Protein AF-A0A949NNX2-F1 (afdb_monomer_lite)

Foldseek 3Di:
DPPQDPLNLVLLVVLCVVLVHDSQLLVLLVVCVVVVHDLVCCQPPVCVSNVNDHSVSSVSSVVSSVVSVVVVD

pLDDT: mean 93.88, std 9.71, range [46.12, 98.75]

Secondary structure (DSSP, 8-state):
-PPPPHHHHHHHHHHHHHHT--HHHHHHHHHHHHTT--HHHHHHH-TTTTTS--HHHHHHHHHHHHHHHHH--

Sequence (73 aa):
MSEISPAAEHNLIQIASELGISLGQVRSTADLLEEGSTVPFIARYRKEATGSLDEVAVIAIRDRLTQLKELDA

Radius of gyration: 11.42 Å; chains: 1; bounding box: 26×26×21 Å

Structure (mmCIF, N/CA/C/O backbone):
data_AF-A0A949NNX2-F1
#
_entry.id   AF-A0A949NNX2-F1
#
loop_
_atom_site.group_PDB
_atom_site.id
_atom_site.type_symbol
_atom_site.label_atom_id
_atom_site.label_alt_id
_atom_site.label_comp_id
_atom_site.label_asym_id
_atom_site.label_entity_id
_atom_site.label_seq_id
_atom_site.pdbx_PDB_ins_code
_atom_site.Cartn_x
_atom_site.Cartn_y
_atom_site.Cartn_z
_atom_site.occupancy
_atom_site.B_iso_or_equiv
_atom_site.auth_seq_id
_atom_site.auth_comp_id
_atom_site.auth_asym_id
_atom_site.auth_atom_id
_atom_site.pdbx_PDB_model_num
ATOM 1 N N . MET A 1 1 ? 10.924 15.634 5.284 1.00 46.12 1 MET A N 1
ATOM 2 C CA . MET A 1 1 ? 9.836 14.798 5.825 1.00 46.12 1 MET A CA 1
ATOM 3 C C . MET A 1 1 ? 8.592 15.653 5.810 1.00 46.12 1 MET A C 1
ATOM 5 O O . MET A 1 1 ? 8.504 16.562 6.621 1.00 46.12 1 MET A O 1
ATOM 9 N N . SER A 1 2 ? 7.736 15.469 4.804 1.00 54.66 2 SER A N 1
ATOM 10 C CA . SER A 1 2 ? 6.439 16.150 4.764 1.00 54.66 2 SER A CA 1
ATOM 11 C C . SER A 1 2 ? 5.611 15.644 5.946 1.00 54.66 2 SER A C 1
ATOM 13 O O . SER A 1 2 ? 5.614 14.439 6.201 1.00 54.66 2 SER A O 1
ATOM 15 N N . GLU A 1 3 ? 4.967 16.531 6.700 1.00 68.75 3 GLU A N 1
ATOM 16 C CA . GLU A 1 3 ? 4.007 16.109 7.721 1.00 68.75 3 GLU A CA 1
ATOM 17 C C . GLU A 1 3 ? 2.847 15.384 7.031 1.00 68.75 3 GLU A C 1
ATOM 19 O O . GLU A 1 3 ? 2.151 15.956 6.191 1.00 68.75 3 GLU A O 1
ATOM 24 N N . ILE A 1 4 ? 2.659 14.106 7.360 1.00 69.81 4 ILE A N 1
ATOM 25 C CA . ILE A 1 4 ? 1.494 13.346 6.907 1.00 69.81 4 ILE A CA 1
ATOM 26 C C . ILE A 1 4 ? 0.273 13.951 7.596 1.00 69.81 4 ILE A C 1
ATOM 28 O O . ILE A 1 4 ? 0.246 14.091 8.820 1.00 69.81 4 ILE A O 1
ATOM 32 N N . SER A 1 5 ? -0.731 14.338 6.809 1.00 81.31 5 SER A N 1
ATOM 33 C CA . SER A 1 5 ? -1.958 14.896 7.367 1.00 81.31 5 SER A CA 1
ATOM 34 C C . SER A 1 5 ? -2.673 13.853 8.244 1.00 81.31 5 SER A C 1
ATOM 36 O O . SER A 1 5 ? -2.604 12.655 7.955 1.00 81.31 5 SER A O 1
ATOM 38 N N . PRO A 1 6 ? -3.416 14.267 9.289 1.00 83.38 6 PRO A N 1
ATOM 39 C CA . PRO A 1 6 ? -4.172 13.329 10.122 1.00 83.38 6 PRO A CA 1
ATOM 40 C C . PRO A 1 6 ? -5.145 12.439 9.329 1.00 83.38 6 PRO A C 1
ATOM 42 O O . PRO A 1 6 ? -5.337 11.279 9.684 1.00 83.38 6 PRO A O 1
ATOM 45 N N . ALA A 1 7 ? -5.718 12.960 8.238 1.00 84.25 7 ALA A N 1
ATOM 46 C CA . ALA A 1 7 ? -6.578 12.197 7.332 1.00 84.25 7 ALA A CA 1
ATOM 47 C C . ALA A 1 7 ? -5.798 11.103 6.582 1.00 84.25 7 ALA A C 1
ATOM 49 O O . ALA A 1 7 ? -6.221 9.950 6.543 1.00 84.25 7 ALA A O 1
ATOM 50 N N . ALA A 1 8 ? -4.606 11.424 6.069 1.00 87.50 8 ALA A N 1
ATOM 51 C CA . ALA A 1 8 ? -3.760 10.441 5.401 1.00 87.50 8 ALA A CA 1
ATOM 52 C C . ALA A 1 8 ? -3.321 9.322 6.361 1.00 87.50 8 ALA A C 1
ATOM 54 O O . ALA A 1 8 ? -3.369 8.152 5.992 1.00 87.50 8 ALA A O 1
ATOM 55 N N . GLU A 1 9 ? -2.971 9.653 7.607 1.00 92.06 9 GLU A N 1
ATOM 56 C CA . GLU A 1 9 ? -2.637 8.648 8.625 1.00 92.06 9 GLU A CA 1
ATOM 57 C C . GLU A 1 9 ? -3.829 7.727 8.936 1.00 92.06 9 GLU A C 1
ATOM 59 O O . GLU A 1 9 ? -3.671 6.506 9.010 1.00 92.06 9 GLU A O 1
ATOM 64 N N . HIS A 1 10 ? -5.033 8.296 9.059 1.00 95.00 10 HIS A N 1
ATOM 65 C CA . HIS A 1 10 ? -6.259 7.524 9.257 1.00 95.00 10 HIS A CA 1
ATOM 66 C C . HIS A 1 10 ? -6.501 6.527 8.113 1.00 95.00 10 HIS A C 1
ATOM 68 O O . HIS A 1 10 ? -6.777 5.353 8.371 1.00 95.00 10 HIS A O 1
ATOM 74 N N . ASN A 1 11 ? -6.301 6.956 6.865 1.00 96.25 11 ASN A N 1
ATOM 75 C CA . ASN A 1 11 ? -6.467 6.105 5.687 1.00 96.25 11 ASN A CA 1
ATOM 76 C C . ASN A 1 11 ? -5.506 4.910 5.690 1.00 96.25 11 ASN A C 1
ATOM 78 O O . ASN A 1 11 ? -5.921 3.789 5.397 1.00 96.25 11 ASN A O 1
ATOM 82 N N . LEU A 1 12 ? -4.238 5.106 6.074 1.00 97.50 12 LEU A N 1
ATOM 83 C CA . LEU A 1 12 ? -3.271 4.003 6.165 1.00 97.50 12 LEU A CA 1
ATOM 84 C C . LEU A 1 12 ? -3.691 2.959 7.212 1.00 97.50 12 LEU A C 1
ATOM 86 O O . LEU A 1 12 ? -3.579 1.756 6.965 1.00 97.50 12 LEU A O 1
ATOM 90 N N . ILE A 1 13 ? -4.199 3.408 8.365 1.00 97.88 13 ILE A N 1
ATOM 91 C CA . ILE A 1 13 ? -4.699 2.529 9.433 1.00 97.88 13 ILE A CA 1
ATOM 92 C C . ILE A 1 13 ? -5.925 1.745 8.958 1.00 97.88 13 ILE A C 1
ATOM 94 O O . ILE A 1 13 ? -6.006 0.534 9.180 1.00 97.88 13 ILE A O 1
ATOM 98 N N . GLN A 1 14 ? -6.855 2.412 8.273 1.00 97.94 14 GLN A N 1
ATOM 99 C CA . GLN A 1 14 ? -8.041 1.772 7.717 1.00 97.94 14 GLN A CA 1
ATOM 100 C C . GLN A 1 14 ? -7.666 0.689 6.695 1.00 97.94 14 GLN A C 1
ATOM 102 O O . GLN A 1 14 ? -8.133 -0.443 6.814 1.00 97.94 14 GLN A O 1
ATOM 107 N N . ILE A 1 15 ? -6.768 0.988 5.751 1.00 98.25 15 ILE A N 1
ATOM 108 C CA . ILE A 1 15 ? -6.306 0.023 4.739 1.00 98.25 15 ILE A CA 1
ATOM 109 C C . ILE A 1 15 ? -5.639 -1.190 5.394 1.00 98.25 15 ILE A C 1
ATOM 111 O O . ILE A 1 15 ? -5.913 -2.326 5.009 1.00 98.25 15 ILE A O 1
ATOM 115 N N . ALA A 1 16 ? -4.786 -0.968 6.398 1.00 98.44 16 ALA A N 1
ATOM 116 C CA . ALA A 1 16 ? -4.128 -2.051 7.127 1.00 98.44 16 ALA A CA 1
ATOM 117 C C . ALA A 1 16 ? -5.153 -2.998 7.772 1.00 98.44 16 ALA A C 1
ATOM 119 O O . ALA A 1 16 ? -5.050 -4.220 7.640 1.00 98.44 16 ALA A O 1
ATOM 120 N N . SER A 1 17 ? -6.183 -2.429 8.405 1.00 98.38 17 SER A N 1
ATOM 121 C CA . SER A 1 17 ? -7.272 -3.194 9.012 1.00 98.38 17 SER A CA 1
ATOM 122 C C . SER A 1 17 ? -8.119 -3.947 7.981 1.00 98.38 17 SER A C 1
ATOM 124 O O . SER A 1 17 ? -8.487 -5.091 8.230 1.00 98.38 17 SER A O 1
ATOM 126 N N . GLU A 1 18 ? -8.451 -3.328 6.846 1.00 98.19 18 GLU A N 1
ATOM 127 C CA . GLU A 1 18 ? -9.295 -3.924 5.799 1.00 98.19 18 GLU A CA 1
ATOM 128 C C . GLU A 1 18 ? -8.595 -5.069 5.059 1.00 98.19 18 GLU A C 1
ATOM 130 O O . GLU A 1 18 ? -9.223 -6.079 4.745 1.00 98.19 18 GLU A O 1
ATOM 135 N N . LEU A 1 19 ? -7.297 -4.918 4.785 1.00 97.94 19 LEU A N 1
ATOM 136 C CA . LEU A 1 19 ? -6.509 -5.889 4.023 1.00 97.94 19 LEU A CA 1
ATOM 137 C C . LEU A 1 19 ? -5.840 -6.953 4.905 1.00 97.94 19 LEU A C 1
ATOM 139 O O . LEU A 1 19 ? -5.249 -7.895 4.380 1.00 97.94 19 LEU A O 1
ATOM 143 N N . GLY A 1 20 ? -5.917 -6.822 6.233 1.00 97.88 20 GLY A N 1
ATOM 144 C CA . GLY A 1 20 ? -5.324 -7.779 7.171 1.00 97.88 20 GLY A CA 1
ATOM 145 C C . GLY A 1 20 ? -3.793 -7.815 7.121 1.00 97.88 20 GLY A C 1
ATOM 146 O O . GLY A 1 20 ? -3.193 -8.867 7.337 1.00 97.88 20 GLY A O 1
ATOM 147 N N . ILE A 1 21 ? -3.158 -6.679 6.826 1.00 97.38 21 ILE A N 1
ATOM 148 C CA . ILE A 1 21 ? -1.699 -6.520 6.740 1.00 97.38 21 ILE A CA 1
ATOM 149 C C . ILE A 1 21 ? -1.227 -5.432 7.701 1.00 97.38 21 ILE A C 1
ATOM 151 O O . ILE A 1 21 ? -2.014 -4.630 8.199 1.00 97.38 21 ILE A O 1
ATOM 155 N N . SER A 1 22 ? 0.070 -5.392 8.001 1.00 98.12 22 SER A N 1
ATOM 156 C CA . SER A 1 22 ? 0.566 -4.425 8.981 1.00 98.12 22 SER A CA 1
ATOM 157 C C . SER A 1 22 ? 0.593 -2.996 8.429 1.00 98.12 22 SER A C 1
ATOM 159 O O . SER A 1 22 ? 0.876 -2.765 7.251 1.00 98.12 22 SER A O 1
ATOM 161 N N . LEU A 1 23 ? 0.391 -2.017 9.317 1.00 97.88 23 LEU A N 1
ATOM 162 C CA . LEU A 1 23 ? 0.486 -0.592 8.984 1.00 97.88 23 LEU A CA 1
ATOM 163 C C . LEU A 1 23 ? 1.835 -0.228 8.344 1.00 97.88 23 LEU A C 1
ATOM 165 O O . LEU A 1 23 ? 1.881 0.599 7.439 1.00 97.88 23 LEU A O 1
ATOM 169 N N . GLY A 1 24 ? 2.928 -0.866 8.777 1.00 97.56 24 GLY A N 1
ATOM 170 C CA . GLY A 1 24 ? 4.253 -0.658 8.190 1.00 97.56 24 GLY A CA 1
ATOM 171 C C . GLY A 1 24 ? 4.308 -1.049 6.713 1.00 97.56 24 GLY A C 1
ATOM 172 O O . GLY A 1 24 ? 4.831 -0.292 5.905 1.00 97.56 24 GLY A O 1
ATOM 173 N N . GLN A 1 25 ? 3.697 -2.176 6.336 1.00 98.44 25 GLN A N 1
ATOM 174 C CA . GLN A 1 25 ? 3.654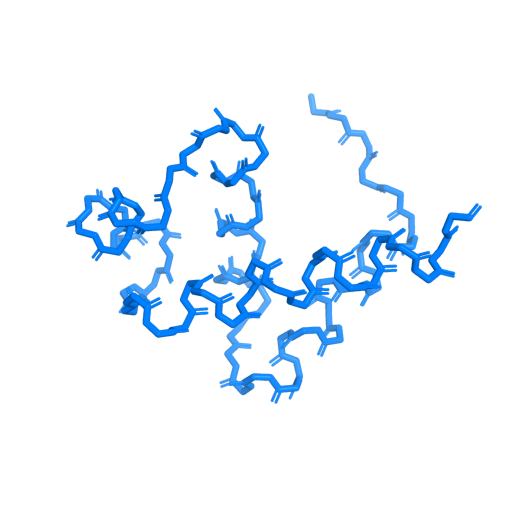 -2.619 4.939 1.00 98.44 25 GLN A CA 1
ATOM 175 C C . GLN A 1 25 ? 2.814 -1.681 4.069 1.00 98.44 25 GLN A C 1
ATOM 177 O O . GLN A 1 25 ? 3.210 -1.373 2.943 1.00 98.44 25 GLN A O 1
ATOM 182 N N . VAL A 1 26 ? 1.684 -1.194 4.596 1.00 98.38 26 VAL A N 1
ATOM 183 C CA . VAL A 1 26 ? 0.844 -0.202 3.907 1.00 98.38 26 VAL A CA 1
ATOM 184 C C . VAL A 1 26 ? 1.611 1.101 3.716 1.00 98.38 26 VAL A C 1
ATOM 186 O O . VAL A 1 26 ? 1.677 1.591 2.593 1.00 98.38 26 VAL A O 1
ATOM 189 N N . ARG A 1 27 ? 2.246 1.621 4.775 1.00 97.81 27 ARG A N 1
ATOM 190 C CA . ARG A 1 27 ? 3.033 2.859 4.721 1.00 97.81 27 ARG A CA 1
ATOM 191 C C . ARG A 1 27 ? 4.176 2.756 3.717 1.00 97.81 27 ARG A C 1
ATOM 193 O O . ARG A 1 27 ? 4.237 3.562 2.803 1.00 97.81 27 ARG A O 1
ATOM 200 N N . SER A 1 28 ? 5.016 1.726 3.811 1.00 98.00 28 SER A N 1
ATOM 201 C CA . SER A 1 28 ? 6.135 1.555 2.877 1.00 98.00 28 SER A CA 1
ATOM 202 C C . SER A 1 28 ? 5.672 1.390 1.430 1.00 98.00 28 SER A C 1
ATOM 204 O O . SER A 1 28 ? 6.339 1.860 0.514 1.00 98.00 28 SER A O 1
ATOM 206 N N . THR A 1 29 ? 4.523 0.749 1.200 1.00 98.31 29 THR A N 1
ATOM 207 C CA . THR A 1 29 ? 3.940 0.661 -0.146 1.00 98.31 29 THR A CA 1
ATOM 208 C C . THR A 1 29 ? 3.414 2.016 -0.621 1.00 98.31 29 THR A C 1
ATOM 210 O O . THR A 1 29 ? 3.650 2.375 -1.771 1.00 98.31 29 THR A O 1
ATOM 213 N N . ALA A 1 30 ? 2.738 2.777 0.245 1.00 97.62 30 ALA A N 1
ATOM 214 C CA . ALA A 1 30 ? 2.246 4.118 -0.060 1.00 97.62 30 ALA A CA 1
ATOM 215 C C . ALA A 1 30 ? 3.395 5.074 -0.415 1.00 97.62 30 ALA A C 1
ATOM 217 O O . ALA A 1 30 ? 3.327 5.722 -1.456 1.00 97.62 30 ALA A O 1
ATOM 218 N N . ASP A 1 31 ? 4.471 5.073 0.378 1.00 97.25 31 ASP A N 1
ATOM 219 C CA . ASP A 1 31 ? 5.667 5.890 0.145 1.00 97.25 31 ASP A CA 1
ATOM 220 C C . ASP A 1 31 ? 6.293 5.560 -1.223 1.00 97.25 31 ASP A C 1
ATOM 222 O O . ASP A 1 31 ? 6.550 6.444 -2.035 1.00 97.25 31 ASP A O 1
ATOM 226 N N . LEU A 1 32 ? 6.458 4.270 -1.543 1.00 98.00 32 LEU A N 1
ATOM 227 C CA . LEU A 1 32 ? 7.005 3.839 -2.835 1.00 98.00 32 LEU A CA 1
ATOM 228 C C . LEU A 1 32 ? 6.123 4.261 -4.020 1.00 98.00 32 LEU A C 1
ATOM 230 O O . LEU A 1 32 ? 6.648 4.613 -5.079 1.00 98.00 32 LEU A O 1
ATOM 234 N N . LEU A 1 33 ? 4.796 4.197 -3.871 1.00 97.69 33 LEU A N 1
ATOM 235 C CA . LEU A 1 33 ? 3.846 4.642 -4.894 1.00 97.69 33 LEU A CA 1
ATOM 236 C C . LEU A 1 33 ? 3.894 6.167 -5.073 1.00 97.69 33 LEU A C 1
ATOM 238 O O . LEU A 1 33 ? 3.841 6.641 -6.207 1.00 97.69 33 LEU A O 1
ATOM 242 N N . GLU A 1 34 ? 4.033 6.927 -3.985 1.00 96.00 34 GLU A N 1
ATOM 243 C CA . GLU A 1 34 ? 4.201 8.386 -4.014 1.00 96.00 34 GLU A CA 1
ATOM 244 C C . GLU A 1 34 ? 5.521 8.797 -4.686 1.00 96.00 34 GLU A C 1
ATOM 246 O O . GLU A 1 34 ? 5.550 9.743 -5.472 1.00 96.00 34 GLU A O 1
ATOM 251 N N . GLU A 1 35 ? 6.590 8.023 -4.482 1.00 96.75 35 GLU A N 1
ATOM 252 C CA . GLU A 1 35 ? 7.870 8.158 -5.192 1.00 96.75 35 GLU A CA 1
ATOM 253 C C . GLU A 1 35 ? 7.792 7.774 -6.687 1.00 96.75 35 GLU A C 1
ATOM 255 O O . GLU A 1 35 ? 8.775 7.907 -7.421 1.00 96.75 35 GLU A O 1
ATOM 260 N N . GLY A 1 36 ? 6.639 7.294 -7.166 1.00 97.31 36 GLY A N 1
ATOM 261 C CA . GLY A 1 36 ? 6.408 6.927 -8.565 1.00 97.31 36 GLY A CA 1
ATOM 262 C C . GLY A 1 36 ? 6.798 5.491 -8.922 1.00 97.31 36 GLY A C 1
ATOM 263 O O . GLY A 1 36 ? 6.844 5.140 -10.105 1.00 97.31 36 GLY A O 1
ATOM 264 N N . SER A 1 37 ? 7.070 4.631 -7.933 1.00 98.00 37 SER A N 1
ATOM 265 C CA . SER A 1 37 ? 7.281 3.204 -8.188 1.00 98.00 37 SER A CA 1
ATOM 266 C C . SER A 1 37 ? 5.999 2.553 -8.710 1.00 98.00 37 SER A C 1
ATOM 268 O O . SER A 1 37 ? 4.896 2.827 -8.244 1.00 98.00 37 SER A O 1
ATOM 270 N N . THR A 1 38 ? 6.131 1.633 -9.665 1.00 98.25 38 THR A N 1
ATOM 271 C CA . THR A 1 38 ? 4.983 0.901 -10.221 1.00 98.25 38 THR A CA 1
ATOM 272 C C . THR A 1 38 ? 4.708 -0.383 -9.442 1.00 98.25 38 THR A C 1
ATOM 274 O O . THR A 1 38 ? 5.620 -0.973 -8.862 1.00 98.25 38 THR A O 1
ATOM 277 N N . VAL A 1 39 ? 3.468 -0.879 -9.483 1.00 98.06 39 VAL A N 1
ATOM 278 C CA . VAL A 1 39 ? 3.088 -2.145 -8.826 1.00 98.06 39 VAL A CA 1
ATOM 279 C C . VAL A 1 39 ? 4.015 -3.313 -9.220 1.00 98.06 39 VAL A C 1
ATOM 281 O O . VAL A 1 39 ? 4.559 -3.945 -8.309 1.00 98.06 39 VAL A O 1
ATOM 284 N N . PRO A 1 40 ? 4.300 -3.583 -10.518 1.00 97.62 40 PRO A N 1
ATOM 285 C CA . PRO A 1 40 ? 5.170 -4.701 -10.880 1.00 97.62 40 PRO A CA 1
ATOM 286 C C . PRO A 1 40 ? 6.606 -4.518 -10.381 1.00 97.62 40 PRO A C 1
ATOM 288 O O . PRO A 1 40 ? 7.301 -5.501 -10.127 1.00 97.62 40 PRO A O 1
ATOM 291 N N . PHE A 1 41 ? 7.066 -3.268 -10.249 1.00 98.31 41 PHE A N 1
ATOM 292 C CA . PHE A 1 41 ? 8.382 -2.967 -9.699 1.00 98.31 41 PHE A CA 1
ATOM 293 C C . PHE A 1 41 ? 8.427 -3.231 -8.190 1.00 98.31 41 PHE A C 1
ATOM 295 O O . PHE A 1 41 ? 9.331 -3.920 -7.719 1.00 98.31 41 PHE A O 1
ATOM 302 N N . ILE A 1 42 ? 7.437 -2.749 -7.435 1.00 98.44 42 ILE A N 1
ATOM 303 C CA . ILE A 1 42 ? 7.362 -2.930 -5.980 1.00 98.44 42 ILE A CA 1
ATOM 304 C C . ILE A 1 42 ? 7.305 -4.424 -5.630 1.00 98.44 42 ILE A C 1
ATOM 306 O O . ILE A 1 42 ? 8.151 -4.911 -4.876 1.00 98.44 42 ILE A O 1
ATOM 310 N N . ALA A 1 43 ? 6.387 -5.173 -6.248 1.00 97.44 43 ALA A N 1
ATOM 311 C CA . ALA A 1 43 ? 6.181 -6.596 -5.970 1.00 97.44 43 ALA A CA 1
ATOM 312 C C . ALA A 1 43 ? 7.406 -7.477 -6.294 1.00 97.44 43 ALA A C 1
ATOM 314 O O . ALA A 1 43 ? 7.600 -8.542 -5.699 1.00 97.44 43 ALA A O 1
ATOM 315 N N . ARG A 1 44 ? 8.256 -7.049 -7.240 1.00 97.38 44 ARG A N 1
ATOM 316 C CA . ARG A 1 44 ? 9.457 -7.796 -7.654 1.00 97.38 44 ARG A CA 1
ATOM 317 C C . ARG A 1 44 ? 10.724 -7.359 -6.928 1.00 97.38 44 ARG A C 1
ATOM 319 O O . ARG A 1 44 ? 11.514 -8.221 -6.554 1.00 97.38 44 ARG A O 1
ATOM 326 N N . TYR A 1 45 ? 10.918 -6.057 -6.729 1.00 97.88 45 TYR A N 1
ATOM 327 C CA . TYR A 1 45 ? 12.209 -5.485 -6.326 1.00 97.88 45 TYR A CA 1
ATOM 328 C C . TYR A 1 45 ? 12.191 -4.793 -4.956 1.00 97.88 45 TYR A C 1
ATOM 330 O O . TYR A 1 45 ? 13.250 -4.421 -4.455 1.00 97.88 45 TYR A O 1
ATOM 338 N N . ARG A 1 46 ? 11.022 -4.627 -4.321 1.00 97.38 46 ARG A N 1
ATOM 339 C CA . ARG A 1 46 ? 10.873 -3.975 -3.004 1.00 97.38 46 ARG A CA 1
ATOM 340 C C . ARG A 1 46 ? 10.249 -4.893 -1.952 1.00 97.38 46 ARG A C 1
ATOM 342 O O . ARG A 1 46 ? 9.579 -4.429 -1.033 1.00 97.38 46 ARG A O 1
ATOM 349 N N . LYS A 1 47 ? 10.501 -6.202 -2.053 1.00 94.38 47 LYS A N 1
ATOM 350 C CA . LYS A 1 47 ? 9.982 -7.191 -1.095 1.00 94.38 47 LYS A CA 1
ATOM 351 C C . LYS A 1 47 ? 10.429 -6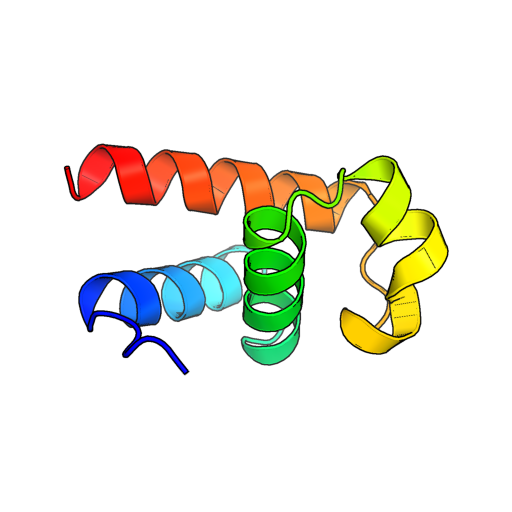.907 0.333 1.00 94.38 47 LYS A C 1
ATOM 353 O O . LYS A 1 47 ? 9.600 -6.891 1.224 1.00 94.38 47 LYS A O 1
ATOM 358 N N . GLU A 1 48 ? 11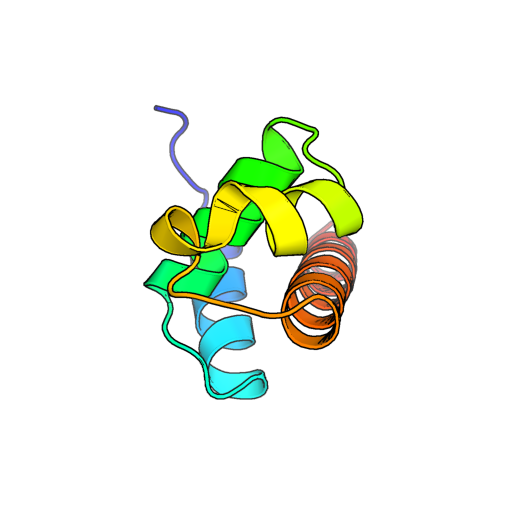.703 -6.616 0.565 1.00 96.06 48 GLU A N 1
ATOM 359 C CA . GLU A 1 48 ? 12.187 -6.332 1.924 1.00 96.06 48 GLU A CA 1
ATOM 360 C C . GLU A 1 48 ? 11.528 -5.080 2.518 1.00 96.06 48 GLU A C 1
ATOM 362 O O . GLU A 1 48 ? 11.043 -5.117 3.645 1.00 96.06 48 GLU A O 1
ATOM 367 N N . ALA A 1 49 ? 11.417 -4.011 1.723 1.00 95.06 49 ALA A N 1
ATOM 368 C CA . ALA A 1 49 ? 10.789 -2.760 2.144 1.00 95.06 49 ALA A CA 1
ATOM 369 C C . ALA A 1 49 ? 9.291 -2.917 2.457 1.00 95.06 49 ALA A C 1
ATOM 371 O O . ALA A 1 49 ? 8.773 -2.241 3.335 1.00 95.06 49 ALA A O 1
ATOM 372 N N . THR A 1 50 ? 8.593 -3.817 1.762 1.00 97.00 50 THR A N 1
ATOM 373 C CA . THR A 1 50 ? 7.147 -4.038 1.926 1.00 97.00 50 THR A CA 1
ATOM 374 C C . THR A 1 50 ? 6.812 -5.238 2.811 1.00 97.00 50 THR A C 1
ATOM 376 O O . THR A 1 50 ? 5.653 -5.623 2.894 1.00 97.00 50 THR A O 1
ATOM 379 N N . GLY A 1 51 ? 7.780 -5.889 3.463 1.00 96.00 51 GLY A N 1
ATOM 380 C CA . GLY A 1 51 ? 7.505 -7.111 4.233 1.00 96.00 51 GLY A CA 1
ATOM 381 C C . GLY A 1 51 ? 7.018 -8.286 3.369 1.00 96.00 51 GLY A C 1
ATOM 382 O O . GLY A 1 51 ? 6.189 -9.078 3.799 1.00 96.00 51 GLY A O 1
ATOM 383 N N . SER A 1 52 ? 7.541 -8.395 2.149 1.00 96.69 52 SER A N 1
ATOM 384 C CA . SER A 1 52 ? 7.288 -9.442 1.151 1.00 96.69 52 SER A CA 1
ATOM 385 C C . SER A 1 52 ? 5.866 -9.493 0.588 1.00 96.69 52 SER A C 1
ATOM 387 O O . SER A 1 52 ? 5.396 -10.574 0.234 1.00 96.69 52 SER A O 1
ATOM 389 N N . LEU A 1 53 ? 5.202 -8.340 0.451 1.00 98.06 53 LEU A N 1
ATOM 390 C CA . LEU A 1 53 ? 3.929 -8.266 -0.270 1.00 98.06 53 LEU A CA 1
ATOM 391 C C . LEU A 1 53 ? 4.083 -8.721 -1.728 1.00 98.06 53 LEU A C 1
ATOM 393 O O . LEU A 1 53 ? 5.090 -8.447 -2.389 1.00 98.06 53 LEU A O 1
ATOM 397 N N . ASP A 1 54 ? 3.061 -9.414 -2.223 1.00 98.00 54 ASP A N 1
ATOM 398 C CA . ASP A 1 54 ? 2.950 -9.792 -3.625 1.00 98.00 54 ASP A CA 1
ATOM 399 C C . ASP A 1 54 ? 2.223 -8.718 -4.450 1.00 98.00 54 ASP A C 1
ATOM 401 O O . ASP A 1 54 ? 1.782 -7.684 -3.948 1.00 98.00 54 ASP A O 1
ATOM 405 N N . GLU A 1 55 ? 2.124 -8.955 -5.756 1.00 98.06 55 GLU A N 1
ATOM 406 C CA . GLU A 1 55 ? 1.495 -8.017 -6.687 1.00 98.06 55 GLU A CA 1
ATOM 407 C C . GLU A 1 55 ? 0.017 -7.769 -6.358 1.00 98.06 55 GLU A C 1
ATOM 409 O O . GLU A 1 55 ? -0.445 -6.637 -6.477 1.00 98.06 55 GLU A O 1
ATOM 414 N N . VAL A 1 56 ? -0.706 -8.786 -5.879 1.00 98.44 56 VAL A N 1
ATOM 415 C CA . VAL A 1 56 ? -2.127 -8.668 -5.526 1.00 98.44 56 VAL A CA 1
ATOM 416 C C . VAL A 1 56 ? -2.304 -7.734 -4.332 1.00 98.44 56 VAL A C 1
ATOM 418 O O . VAL A 1 56 ? -3.137 -6.828 -4.382 1.00 98.44 56 VAL A O 1
ATOM 421 N N . ALA A 1 57 ? -1.491 -7.894 -3.287 1.00 98.38 57 ALA A N 1
ATOM 422 C CA . ALA A 1 57 ? -1.549 -7.028 -2.116 1.00 98.38 57 ALA A CA 1
ATOM 423 C C . ALA A 1 57 ? -1.148 -5.579 -2.442 1.00 98.38 57 ALA A C 1
ATOM 425 O O . ALA A 1 57 ? -1.798 -4.640 -1.984 1.00 98.38 57 ALA A O 1
ATOM 426 N N . VAL A 1 58 ? -0.121 -5.379 -3.276 1.00 98.56 58 VAL A N 1
ATOM 427 C CA . VAL A 1 58 ? 0.304 -4.032 -3.699 1.00 98.56 58 VAL A CA 1
ATOM 428 C C . VAL A 1 58 ? -0.782 -3.340 -4.538 1.00 98.56 58 VAL A C 1
ATOM 430 O O . VAL A 1 58 ? -1.016 -2.144 -4.355 1.00 98.56 58 VAL A O 1
ATOM 433 N N . ILE A 1 59 ? -1.482 -4.071 -5.418 1.00 98.69 59 ILE A N 1
ATOM 434 C CA . ILE A 1 59 ? -2.647 -3.550 -6.159 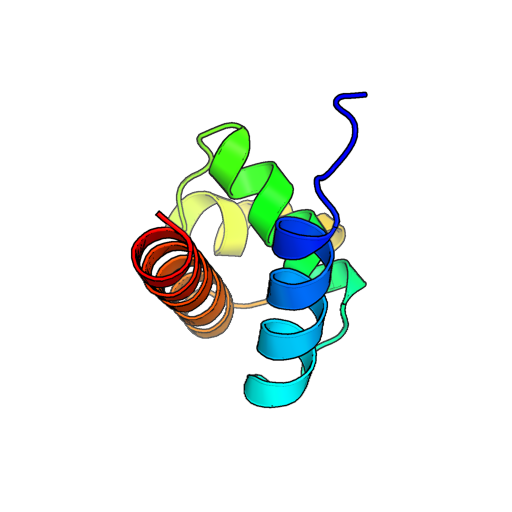1.00 98.69 59 ILE A CA 1
ATOM 435 C C . ILE A 1 59 ? -3.751 -3.124 -5.191 1.00 98.69 59 ILE A C 1
ATOM 437 O O . ILE A 1 59 ? -4.247 -2.004 -5.298 1.00 98.69 59 ILE A O 1
ATOM 441 N N . ALA A 1 60 ? -4.096 -3.979 -4.225 1.00 98.75 60 ALA A N 1
ATOM 442 C CA . ALA A 1 60 ? -5.157 -3.694 -3.263 1.00 98.75 60 ALA A CA 1
ATOM 443 C C . ALA A 1 60 ? -4.870 -2.428 -2.434 1.00 98.75 60 ALA A C 1
ATOM 445 O O . ALA A 1 60 ? -5.763 -1.602 -2.246 1.00 98.75 60 ALA A O 1
ATOM 446 N N . ILE A 1 61 ? -3.619 -2.236 -1.995 1.00 98.50 61 ILE A N 1
ATOM 447 C CA . ILE A 1 61 ? -3.197 -1.017 -1.288 1.00 98.50 61 ILE A CA 1
ATOM 448 C C . ILE A 1 61 ? -3.350 0.210 -2.188 1.00 98.50 61 ILE A C 1
ATOM 450 O O . ILE A 1 61 ? -3.963 1.191 -1.771 1.00 98.50 61 ILE A O 1
ATOM 454 N N . ARG A 1 62 ? -2.820 0.164 -3.420 1.00 98.44 62 ARG A N 1
ATOM 455 C CA . ARG A 1 62 ? -2.907 1.281 -4.374 1.00 98.44 62 ARG A CA 1
ATOM 456 C C . ARG A 1 62 ? -4.358 1.692 -4.611 1.00 98.44 62 ARG A C 1
ATOM 458 O O . ARG A 1 62 ? -4.677 2.872 -4.519 1.00 98.44 62 ARG A O 1
ATOM 465 N N . ASP A 1 63 ? -5.223 0.726 -4.900 1.00 98.44 63 ASP A N 1
ATOM 466 C CA . ASP A 1 63 ? -6.615 0.997 -5.259 1.00 98.44 63 ASP A CA 1
ATOM 467 C C . ASP A 1 63 ? -7.380 1.609 -4.080 1.00 98.44 63 ASP A C 1
ATOM 469 O O . ASP A 1 63 ? -8.135 2.567 -4.260 1.00 98.44 63 ASP A O 1
ATOM 473 N N . ARG A 1 64 ? -7.131 1.133 -2.851 1.00 98.19 64 ARG A N 1
ATOM 474 C CA . ARG A 1 64 ? -7.743 1.720 -1.651 1.00 98.19 64 ARG A CA 1
ATOM 475 C C . ARG A 1 64 ? -7.187 3.094 -1.301 1.00 98.19 64 ARG A C 1
ATOM 477 O O . ARG A 1 64 ? -7.970 3.955 -0.908 1.00 98.19 64 ARG A O 1
ATOM 484 N N . LEU A 1 65 ? -5.887 3.332 -1.489 1.00 97.00 65 LEU A N 1
ATOM 485 C CA . LEU A 1 65 ? -5.299 4.669 -1.349 1.00 97.00 65 LEU A CA 1
ATOM 486 C C . LEU A 1 65 ? -5.967 5.665 -2.301 1.00 97.00 65 LEU A C 1
ATOM 488 O O . LEU A 1 65 ? -6.345 6.754 -1.875 1.00 97.00 65 LEU A O 1
ATOM 492 N N . THR A 1 66 ? -6.140 5.287 -3.572 1.00 96.06 66 THR A N 1
ATOM 493 C CA . THR A 1 66 ? -6.827 6.122 -4.564 1.00 96.06 66 THR A CA 1
ATOM 494 C C . THR A 1 66 ? -8.268 6.393 -4.147 1.00 96.06 66 THR A C 1
ATOM 496 O O . THR A 1 66 ? -8.666 7.552 -4.079 1.00 96.06 66 THR A O 1
ATOM 499 N N . GLN A 1 67 ? -9.021 5.352 -3.788 1.00 97.06 67 GLN A N 1
ATOM 500 C CA . GLN A 1 67 ? -10.425 5.493 -3.409 1.00 97.06 67 GLN A CA 1
ATOM 501 C C . GLN A 1 67 ? -10.626 6.386 -2.176 1.00 97.06 67 GLN A C 1
ATOM 503 O O . GLN A 1 67 ? -11.518 7.225 -2.174 1.00 97.06 67 GLN A O 1
ATOM 508 N N . LEU A 1 68 ? -9.824 6.217 -1.120 1.00 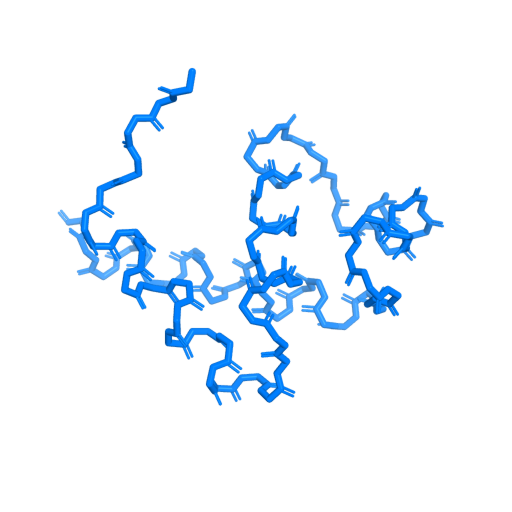95.25 68 LEU A N 1
ATOM 509 C CA . LEU A 1 68 ? -9.945 7.037 0.092 1.00 95.25 68 LEU A CA 1
ATOM 510 C C . LEU A 1 68 ? -9.534 8.490 -0.161 1.00 95.25 68 LEU A C 1
ATOM 512 O O . LEU A 1 68 ? -10.210 9.405 0.297 1.00 95.25 68 LEU A O 1
ATOM 516 N N . LYS A 1 69 ? -8.490 8.715 -0.967 1.00 91.06 69 LYS A N 1
ATOM 517 C CA . LYS A 1 69 ? -8.073 10.066 -1.357 1.00 91.06 69 LYS A CA 1
ATOM 518 C C . LYS A 1 69 ? -9.155 10.812 -2.143 1.00 91.06 69 LYS A C 1
ATOM 520 O O . LYS A 1 69 ? -9.270 12.021 -1.993 1.00 91.06 69 LYS A O 1
ATOM 525 N N . GLU A 1 70 ? -9.922 10.114 -2.978 1.00 92.75 70 GLU A N 1
ATOM 526 C CA . GLU A 1 70 ? -11.057 10.697 -3.708 1.00 92.75 70 GLU A CA 1
ATOM 527 C C . GLU A 1 70 ? -12.244 11.038 -2.796 1.00 92.75 70 GLU A C 1
ATOM 529 O O . GLU A 1 70 ? -12.990 11.960 -3.107 1.00 92.75 70 GLU A O 1
ATOM 534 N N . LEU A 1 71 ? -12.428 10.317 -1.684 1.00 90.06 71 LEU A N 1
ATOM 535 C CA . LEU A 1 71 ? -13.503 10.577 -0.717 1.00 90.06 71 LEU A CA 1
ATOM 536 C C . LEU A 1 71 ? -13.194 11.746 0.230 1.00 90.06 71 LEU A C 1
ATOM 538 O O . LEU A 1 71 ? -14.124 12.396 0.702 1.00 90.06 71 LEU A O 1
ATOM 542 N N . ASP A 1 72 ? -11.913 11.998 0.503 1.00 83.25 72 ASP A N 1
ATOM 543 C CA . ASP A 1 72 ? -11.446 13.097 1.360 1.00 83.25 72 ASP A CA 1
ATOM 544 C C . ASP A 1 72 ? -11.302 14.446 0.620 1.00 83.25 72 ASP A C 1
ATOM 546 O O . ASP A 1 72 ? -11.049 15.469 1.264 1.00 83.25 72 ASP A O 1
ATOM 550 N N . ALA A 1 73 ? -11.396 14.442 -0.716 1.00 72.50 73 ALA A N 1
ATOM 551 C CA . ALA A 1 73 ? -11.218 15.608 -1.590 1.00 72.50 73 ALA A CA 1
ATOM 552 C C . ALA A 1 73 ? -12.481 16.480 -1.695 1.00 72.50 73 ALA A C 1
ATOM 554 O O . ALA A 1 73 ? -12.316 17.723 -1.699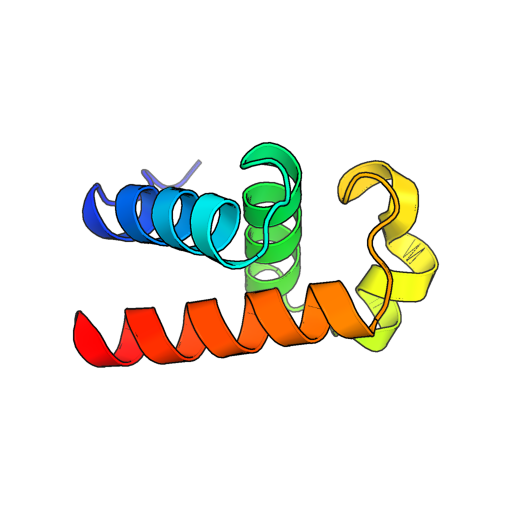 1.00 72.50 73 ALA A O 1
#